Protein AF-A0A954ZVZ3-F1 (afdb_monomer)

Structure (mmCIF, N/CA/C/O backbone):
data_AF-A0A954ZVZ3-F1
#
_entry.id   AF-A0A954ZVZ3-F1
#
loop_
_atom_site.group_PDB
_atom_site.id
_atom_site.type_symbol
_atom_site.label_atom_id
_atom_site.labe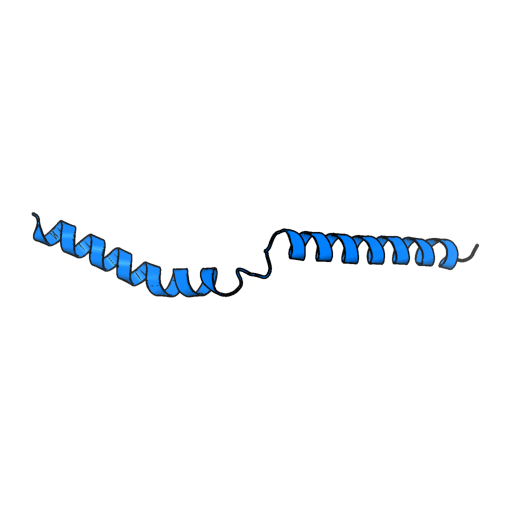l_alt_id
_atom_site.label_comp_id
_atom_site.label_asym_id
_atom_site.label_entity_id
_atom_site.label_seq_id
_atom_site.pdbx_PDB_ins_code
_atom_site.Cartn_x
_atom_site.Cartn_y
_atom_site.Cartn_z
_atom_site.occupancy
_atom_site.B_iso_or_equiv
_atom_site.auth_seq_id
_atom_site.auth_comp_id
_atom_site.auth_asym_id
_atom_site.auth_atom_id
_atom_site.pdbx_PDB_model_num
ATOM 1 N N . MET A 1 1 ? 13.577 -5.794 -28.821 1.00 71.75 1 MET A N 1
ATOM 2 C CA . MET A 1 1 ? 13.451 -4.932 -27.624 1.00 71.75 1 MET A CA 1
ATOM 3 C C . MET A 1 1 ? 13.109 -5.808 -26.433 1.00 71.75 1 MET A C 1
ATOM 5 O O . MET A 1 1 ? 12.214 -6.632 -26.562 1.00 71.75 1 MET A O 1
ATOM 9 N N . SER A 1 2 ? 13.860 -5.708 -25.334 1.00 89.62 2 SER A N 1
ATOM 10 C CA . SER A 1 2 ? 13.686 -6.59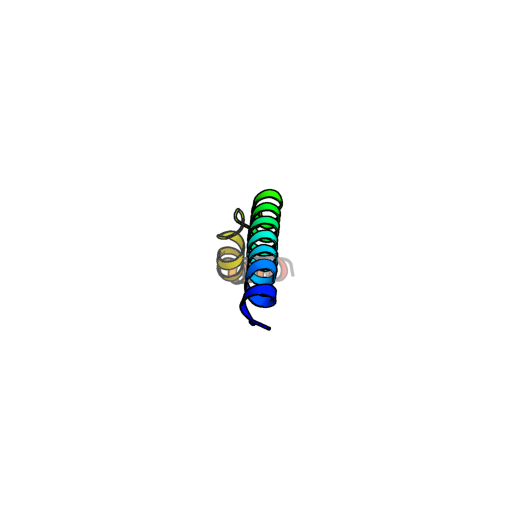4 -24.173 1.00 89.62 2 SER A CA 1
ATOM 11 C C . SER A 1 2 ? 12.526 -6.137 -23.287 1.00 89.62 2 SER A C 1
ATOM 13 O O . SER A 1 2 ? 12.446 -4.961 -22.936 1.00 89.62 2 SER A O 1
ATOM 15 N N . VAL A 1 3 ? 11.669 -7.078 -22.884 1.00 94.44 3 VAL A N 1
ATOM 16 C CA . VAL A 1 3 ? 10.539 -6.868 -21.957 1.00 94.44 3 VAL A CA 1
ATOM 17 C C . VAL A 1 3 ? 10.976 -6.322 -20.589 1.00 94.44 3 VAL A C 1
ATOM 19 O O . VAL A 1 3 ? 10.198 -5.664 -19.900 1.00 94.44 3 VAL A O 1
ATOM 22 N N . LEU A 1 4 ? 12.248 -6.524 -20.225 1.00 95.19 4 LEU A N 1
ATOM 23 C CA . LEU A 1 4 ? 12.846 -6.030 -18.981 1.00 95.19 4 LEU A CA 1
ATOM 24 C C . LEU A 1 4 ? 12.688 -4.514 -18.808 1.00 95.19 4 LEU A C 1
ATOM 26 O O . LEU A 1 4 ? 12.467 -4.052 -17.693 1.00 95.19 4 LEU A O 1
ATOM 30 N N . TRP A 1 5 ? 12.720 -3.750 -19.904 1.00 95.62 5 TRP A N 1
ATOM 31 C CA . TRP A 1 5 ? 12.560 -2.293 -19.862 1.00 95.62 5 TRP A CA 1
ATOM 32 C C . TRP A 1 5 ? 11.169 -1.834 -19.424 1.00 95.62 5 TRP A C 1
ATOM 34 O O . TRP A 1 5 ? 11.024 -0.702 -18.982 1.00 95.62 5 TRP A O 1
ATOM 44 N N . ILE A 1 6 ? 10.158 -2.697 -19.523 1.00 95.38 6 ILE A N 1
ATOM 45 C CA . ILE A 1 6 ? 8.790 -2.413 -19.073 1.00 95.38 6 ILE A CA 1
ATOM 46 C C . ILE A 1 6 ? 8.583 -2.961 -17.660 1.00 95.38 6 ILE A C 1
ATOM 48 O O . ILE A 1 6 ? 8.025 -2.285 -16.801 1.00 95.38 6 ILE A O 1
ATOM 52 N N . VAL A 1 7 ? 9.060 -4.181 -17.401 1.00 97.19 7 VAL A N 1
ATOM 53 C CA . VAL A 1 7 ? 8.811 -4.885 -16.135 1.00 97.19 7 VAL A CA 1
ATOM 54 C C . VAL A 1 7 ? 9.536 -4.229 -14.961 1.00 97.19 7 VAL A C 1
ATOM 56 O O . VAL A 1 7 ? 8.944 -4.090 -13.896 1.00 97.19 7 VAL A O 1
ATOM 59 N N . ILE A 1 8 ? 10.784 -3.787 -15.144 1.00 96.81 8 ILE A N 1
ATOM 60 C CA . ILE A 1 8 ? 11.571 -3.152 -14.076 1.00 96.81 8 ILE A CA 1
ATOM 61 C C . ILE A 1 8 ? 10.897 -1.871 -13.548 1.00 96.81 8 ILE A C 1
ATOM 63 O O . ILE A 1 8 ? 10.627 -1.808 -12.348 1.00 96.81 8 ILE A O 1
ATOM 67 N N . PRO A 1 9 ? 10.572 -0.858 -14.377 1.00 97.38 9 PRO A N 1
ATOM 68 C CA . PRO A 1 9 ? 9.916 0.350 -13.876 1.00 97.38 9 PRO A CA 1
ATOM 69 C C . PRO A 1 9 ? 8.518 0.062 -13.327 1.00 97.38 9 PRO A C 1
ATOM 71 O O . PRO A 1 9 ? 8.131 0.642 -12.316 1.00 97.38 9 PRO A O 1
ATOM 74 N N . LEU A 1 10 ? 7.780 -0.870 -13.934 1.00 97.75 10 LEU A N 1
ATOM 75 C CA . LEU A 1 10 ? 6.467 -1.269 -13.439 1.00 97.75 10 LEU A CA 1
ATOM 76 C C . LEU A 1 10 ? 6.551 -1.886 -12.032 1.00 97.75 10 LEU A C 1
ATOM 78 O O . LEU A 1 10 ? 5.738 -1.559 -11.171 1.00 97.75 10 LEU A O 1
ATOM 82 N N . ALA A 1 11 ? 7.565 -2.712 -11.763 1.00 98.00 11 ALA A N 1
ATOM 83 C CA . ALA A 1 11 ? 7.812 -3.263 -10.433 1.00 98.00 11 ALA A CA 1
ATOM 84 C C . ALA A 1 11 ? 8.122 -2.165 -9.401 1.00 98.00 11 ALA A C 1
ATOM 86 O O . ALA A 1 11 ? 7.591 -2.210 -8.293 1.00 98.00 11 ALA A O 1
ATOM 87 N N . PHE A 1 12 ? 8.912 -1.148 -9.767 1.00 98.38 12 PHE A N 1
ATOM 88 C CA . PHE A 1 12 ? 9.164 0.004 -8.893 1.00 98.38 12 PHE A CA 1
ATOM 89 C C . PHE A 1 12 ? 7.891 0.800 -8.589 1.00 98.38 12 PHE A C 1
ATOM 91 O O . PHE A 1 12 ? 7.698 1.216 -7.447 1.00 98.38 12 PHE A O 1
ATOM 98 N N . VAL A 1 13 ? 6.999 0.970 -9.570 1.00 98.50 13 VAL A N 1
ATOM 99 C CA . VAL A 1 13 ? 5.691 1.608 -9.355 1.00 98.50 13 VAL A CA 1
ATOM 100 C C . VAL A 1 13 ? 4.860 0.805 -8.358 1.00 98.50 13 VAL A C 1
ATOM 102 O O . VAL A 1 13 ? 4.377 1.371 -7.380 1.00 98.50 13 VAL A O 1
ATOM 105 N N . PHE A 1 14 ? 4.734 -0.511 -8.545 1.00 98.62 14 PHE A N 1
ATOM 106 C CA . PHE A 1 14 ? 3.985 -1.361 -7.614 1.00 98.62 14 PHE A CA 1
ATOM 107 C C . PHE A 1 14 ? 4.583 -1.364 -6.205 1.00 98.62 14 PHE A C 1
ATOM 109 O O . PHE A 1 14 ? 3.838 -1.258 -5.231 1.00 98.62 14 PHE A O 1
ATOM 116 N N . ALA A 1 15 ? 5.910 -1.422 -6.082 1.00 98.50 15 ALA A N 1
ATOM 117 C CA . ALA A 1 15 ? 6.588 -1.332 -4.792 1.00 98.50 15 ALA A CA 1
ATOM 118 C C . ALA A 1 15 ? 6.318 0.017 -4.102 1.00 98.50 15 ALA A C 1
ATOM 120 O O . ALA A 1 15 ? 5.980 0.050 -2.920 1.00 98.50 15 ALA A O 1
ATOM 121 N N . GLY A 1 16 ? 6.396 1.126 -4.844 1.00 98.62 16 GLY A N 1
ATOM 122 C CA . GLY A 1 16 ? 6.081 2.459 -4.328 1.00 98.62 16 GLY A CA 1
ATOM 123 C C . GLY A 1 16 ? 4.626 2.590 -3.874 1.00 98.62 16 GLY A C 1
ATOM 124 O O . GLY A 1 16 ? 4.368 3.116 -2.792 1.00 98.62 16 GLY A O 1
ATOM 125 N N . LEU A 1 17 ? 3.679 2.058 -4.653 1.00 98.62 17 LEU A N 1
ATOM 126 C CA . LEU A 1 17 ? 2.259 2.028 -4.292 1.00 98.62 17 LEU A CA 1
ATOM 127 C C . LEU A 1 17 ? 2.010 1.206 -3.026 1.00 98.62 17 LEU A C 1
ATOM 129 O O . LEU A 1 17 ? 1.259 1.647 -2.159 1.00 98.62 17 LEU A O 1
ATOM 133 N N . ALA A 1 18 ? 2.660 0.049 -2.890 1.00 98.00 18 ALA A N 1
ATOM 134 C CA . ALA A 1 18 ? 2.543 -0.789 -1.700 1.00 98.00 18 ALA A CA 1
ATOM 135 C C . ALA A 1 18 ? 3.041 -0.058 -0.444 1.00 98.00 18 ALA A C 1
ATOM 137 O O . ALA A 1 18 ? 2.350 -0.040 0.574 1.00 98.00 18 ALA A O 1
ATOM 138 N N . ILE A 1 19 ? 4.198 0.608 -0.528 1.00 98.19 19 ILE A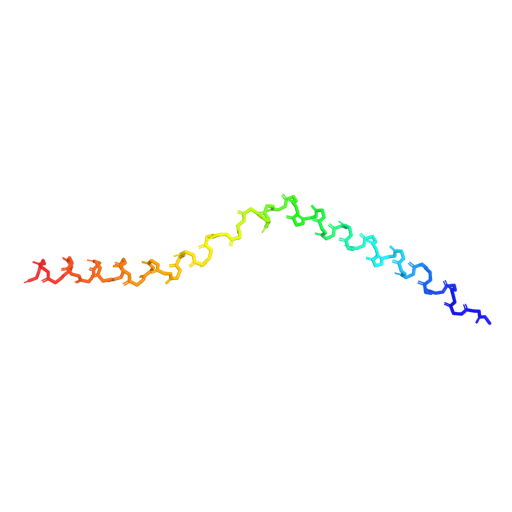 N 1
ATOM 139 C CA . ILE A 1 19 ? 4.743 1.406 0.579 1.00 98.19 19 ILE A CA 1
ATOM 140 C C . ILE A 1 19 ? 3.806 2.571 0.916 1.00 98.19 19 ILE A C 1
ATOM 142 O O . ILE A 1 19 ? 3.500 2.787 2.086 1.00 98.19 19 ILE A O 1
ATOM 146 N N . ALA A 1 20 ? 3.308 3.298 -0.087 1.00 97.81 20 ALA A N 1
ATOM 147 C CA . ALA A 1 20 ? 2.394 4.418 0.125 1.00 97.81 20 ALA A CA 1
ATOM 148 C C . ALA A 1 20 ? 1.079 3.975 0.790 1.00 97.81 20 ALA A C 1
ATOM 150 O O . ALA A 1 20 ? 0.630 4.608 1.746 1.00 97.81 20 ALA A O 1
ATOM 151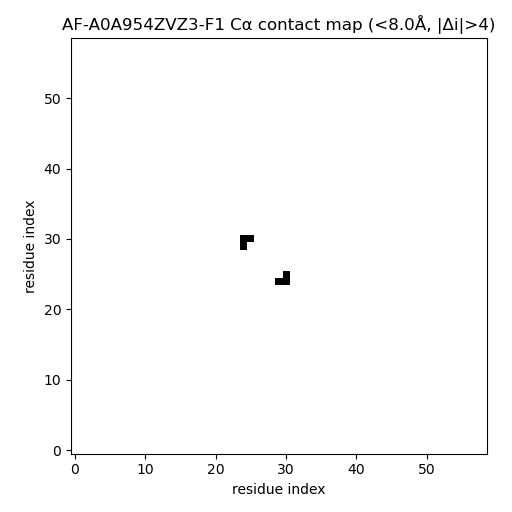 N N . ALA A 1 21 ? 0.495 2.864 0.334 1.00 96.81 21 ALA A N 1
ATOM 152 C CA . ALA A 1 21 ? -0.713 2.285 0.915 1.00 96.81 21 ALA A CA 1
ATOM 153 C C . ALA A 1 21 ? -0.488 1.817 2.361 1.00 96.81 21 ALA A C 1
ATOM 155 O O . ALA A 1 21 ? -1.321 2.070 3.235 1.00 96.81 21 ALA A O 1
ATOM 156 N N . PHE A 1 22 ? 0.658 1.191 2.639 1.00 95.38 22 PHE A N 1
ATOM 157 C CA . PHE A 1 22 ? 1.041 0.795 3.993 1.00 95.38 22 PHE A CA 1
ATOM 158 C C . PHE A 1 22 ? 1.166 2.013 4.917 1.00 95.38 22 PHE A C 1
ATOM 160 O O . PHE A 1 22 ? 0.558 2.053 5.984 1.00 95.38 22 PHE A O 1
ATOM 167 N N . MET A 1 23 ? 1.883 3.050 4.478 1.00 96.06 23 MET A N 1
ATOM 168 C CA . MET A 1 23 ? 2.080 4.275 5.256 1.00 96.06 23 MET A CA 1
ATOM 169 C C . MET A 1 23 ? 0.762 5.022 5.503 1.00 96.06 23 MET A C 1
ATOM 171 O O . MET A 1 23 ? 0.557 5.573 6.584 1.00 96.06 23 MET A O 1
ATOM 175 N N . TRP A 1 24 ? -0.152 5.008 4.527 1.00 94.88 24 TRP A N 1
ATOM 176 C CA . TRP A 1 24 ? -1.507 5.528 4.692 1.00 94.88 24 TRP A CA 1
ATOM 177 C C . TRP A 1 24 ? -2.270 4.759 5.774 1.00 94.88 24 TRP A C 1
ATOM 179 O O . TRP A 1 24 ? -2.769 5.388 6.702 1.00 94.88 24 TRP A O 1
ATOM 189 N N . THR A 1 25 ? -2.261 3.424 5.717 1.00 93.25 25 THR A N 1
ATOM 190 C CA . THR A 1 25 ? -2.929 2.539 6.690 1.00 93.25 25 THR A CA 1
ATOM 191 C C . THR A 1 25 ? -2.437 2.794 8.118 1.00 93.25 25 THR A C 1
ATOM 193 O O . THR A 1 25 ? -3.251 3.007 9.019 1.00 93.25 25 THR A O 1
ATOM 196 N N . VAL A 1 26 ? -1.111 2.866 8.305 1.00 92.81 26 VAL A N 1
ATOM 197 C CA . VAL A 1 26 ? -0.465 3.200 9.588 1.00 92.81 26 VAL A CA 1
ATOM 198 C C . VAL A 1 26 ? -0.942 4.562 10.094 1.00 92.81 26 VAL A C 1
ATOM 200 O O . VAL A 1 26 ? -1.355 4.689 11.241 1.00 92.81 26 VAL A O 1
ATOM 203 N N . ARG A 1 27 ? -0.926 5.591 9.238 1.00 91.12 27 ARG A N 1
ATOM 204 C CA . ARG A 1 27 ? -1.321 6.954 9.627 1.00 91.12 27 ARG A CA 1
ATOM 205 C C . ARG A 1 27 ? -2.813 7.074 9.941 1.00 91.12 27 ARG A C 1
ATOM 207 O O . ARG A 1 27 ? -3.194 7.936 10.725 1.00 91.12 27 ARG A O 1
ATOM 214 N N . THR A 1 28 ? -3.651 6.256 9.312 1.00 91.81 28 THR A N 1
ATOM 215 C CA . THR A 1 28 ? -5.098 6.234 9.561 1.00 91.81 28 THR A CA 1
ATOM 216 C C . THR A 1 28 ? -5.499 5.459 10.815 1.00 91.81 28 THR A C 1
ATOM 218 O O . THR A 1 28 ? -6.679 5.460 11.138 1.00 91.81 28 THR A O 1
ATOM 221 N N . GLY A 1 29 ? -4.562 4.803 11.511 1.00 83.62 29 GLY A N 1
ATOM 222 C CA . GLY A 1 29 ? -4.874 4.026 12.717 1.00 83.62 29 GLY A CA 1
ATOM 223 C C . GLY A 1 29 ? -5.692 2.759 12.444 1.00 83.62 29 GLY A C 1
ATOM 224 O O . GLY A 1 29 ? -6.228 2.163 13.366 1.00 83.62 29 GLY A O 1
ATOM 225 N N . GLN A 1 30 ? -5.778 2.306 11.186 1.00 82.62 30 GLN A N 1
ATOM 226 C CA . GLN A 1 30 ? -6.537 1.100 10.808 1.00 82.62 30 GLN A CA 1
ATOM 227 C C . GLN A 1 30 ? -5.992 -0.182 11.459 1.00 82.62 30 GLN A C 1
ATOM 229 O O . GLN A 1 30 ? -6.682 -1.194 11.498 1.00 82.62 30 GLN A O 1
ATOM 234 N N . MET A 1 31 ? -4.747 -0.156 11.941 1.00 78.62 31 MET A N 1
ATOM 235 C CA . MET A 1 31 ? -4.133 -1.279 12.658 1.00 78.62 31 MET A CA 1
ATOM 236 C C . MET A 1 31 ? -4.425 -1.273 14.163 1.00 78.62 31 MET A C 1
ATOM 238 O O . MET A 1 31 ? -4.121 -2.261 14.823 1.00 78.62 31 MET A O 1
ATOM 242 N N . ASP A 1 32 ? -5.008 -0.198 14.696 1.00 76.62 32 ASP A N 1
ATOM 243 C CA . ASP A 1 32 ? -5.317 -0.079 16.124 1.00 76.62 32 ASP A CA 1
ATOM 244 C C . ASP A 1 32 ? -6.667 -0.729 16.477 1.00 76.62 32 ASP A C 1
ATOM 246 O O . ASP A 1 32 ? -6.928 -1.018 17.642 1.00 76.62 32 ASP A O 1
ATOM 250 N N . ASP A 1 33 ? -7.517 -0.993 15.477 1.00 73.19 33 ASP A N 1
ATOM 251 C CA . ASP A 1 33 ? -8.861 -1.554 15.653 1.00 73.19 33 ASP A CA 1
ATOM 252 C C . ASP A 1 33 ? -8.982 -2.993 15.117 1.00 73.19 33 ASP A C 1
ATOM 254 O O . ASP A 1 33 ? -9.751 -3.291 14.201 1.00 73.19 33 ASP A O 1
ATOM 258 N N . LEU A 1 34 ? -8.180 -3.904 15.674 1.00 69.69 34 LEU A N 1
ATOM 259 C CA . LEU A 1 34 ? -8.257 -5.343 15.374 1.00 69.69 34 LEU A CA 1
ATOM 260 C C . LEU A 1 34 ? -9.152 -6.118 16.361 1.00 69.69 34 LEU A C 1
ATOM 262 O O . LEU A 1 34 ? -9.618 -7.209 16.033 1.00 69.69 34 LEU A O 1
ATOM 266 N N . ASP A 1 35 ? -9.432 -5.548 17.538 1.00 68.75 35 ASP A N 1
ATOM 267 C CA . ASP A 1 35 ? -10.081 -6.240 18.665 1.00 68.75 35 ASP A CA 1
ATOM 268 C C . ASP A 1 35 ? -11.570 -5.870 18.867 1.00 68.75 35 ASP A C 1
ATOM 270 O O . ASP A 1 35 ? -12.372 -6.668 19.372 1.00 68.75 35 ASP A O 1
ATOM 274 N N . THR A 1 36 ? -11.993 -4.671 18.457 1.00 65.38 36 THR A N 1
ATOM 275 C CA . THR A 1 36 ? -13.361 -4.164 18.682 1.00 65.38 36 THR A CA 1
ATOM 276 C C . THR A 1 36 ? -14.458 -4.872 17.869 1.00 65.38 36 THR A C 1
ATOM 278 O O . THR A 1 36 ? -15.533 -5.121 18.425 1.00 65.38 36 THR A O 1
ATOM 281 N N . PRO A 1 37 ? -14.275 -5.247 16.584 1.00 67.31 37 PRO A N 1
ATOM 282 C CA . PRO A 1 37 ? -15.385 -5.801 15.803 1.00 67.31 37 PRO A CA 1
ATOM 283 C C . PRO A 1 37 ? -15.829 -7.199 16.268 1.00 67.31 37 PRO A C 1
ATOM 285 O O . PRO A 1 37 ? -17.022 -7.500 16.237 1.00 67.31 37 PRO A O 1
ATOM 288 N N . ALA A 1 38 ? -14.905 -8.042 16.743 1.00 68.62 38 ALA A N 1
ATOM 289 C CA . ALA A 1 38 ? -15.222 -9.396 17.212 1.00 68.62 38 ALA A CA 1
ATOM 290 C C . ALA A 1 38 ? -15.843 -9.422 18.620 1.00 68.62 38 ALA A C 1
ATOM 292 O O . ALA A 1 38 ? -16.630 -10.312 18.934 1.00 68.62 38 ALA A O 1
ATOM 293 N N . SER A 1 39 ? -15.521 -8.448 19.472 1.00 69.38 39 SER A N 1
ATOM 294 C CA . SER A 1 39 ? -16.132 -8.336 20.801 1.00 69.38 39 SER A CA 1
ATOM 295 C C . SER A 1 39 ? -17.566 -7.802 20.725 1.00 69.38 39 SER A C 1
ATOM 297 O O . SER A 1 39 ? -18.438 -8.284 21.446 1.00 69.38 39 SER A O 1
ATOM 299 N N . ARG A 1 40 ? -17.857 -6.886 19.793 1.00 69.75 40 ARG A N 1
ATOM 300 C CA . ARG A 1 40 ? -19.199 -6.308 19.605 1.00 69.75 40 ARG A CA 1
ATOM 301 C C . ARG A 1 40 ? -20.270 -7.359 19.292 1.00 69.75 40 ARG A C 1
ATOM 303 O O . ARG A 1 40 ? -21.328 -7.326 19.908 1.00 69.75 40 ARG A O 1
ATOM 310 N N . ILE A 1 41 ? -19.977 -8.334 18.427 1.00 69.06 41 ILE A N 1
ATOM 311 C CA . ILE A 1 41 ? -20.954 -9.374 18.055 1.00 69.06 41 ILE A CA 1
ATOM 312 C C . ILE A 1 41 ? -21.262 -10.356 19.196 1.00 69.06 41 ILE A C 1
ATOM 314 O O . ILE A 1 41 ? -22.350 -10.921 19.239 1.00 69.06 41 ILE A O 1
ATOM 318 N N . LEU A 1 42 ? -20.322 -10.561 20.128 1.00 72.00 42 LEU A N 1
ATOM 319 C CA . LEU A 1 42 ? -20.511 -11.472 21.259 1.00 72.00 42 LEU A CA 1
ATOM 320 C C . LEU A 1 42 ? -21.380 -10.854 22.364 1.00 72.00 42 LEU A C 1
ATOM 322 O O . LEU A 1 42 ? -22.126 -11.573 23.023 1.00 72.00 42 LEU A O 1
ATOM 326 N N . PHE A 1 43 ? -21.291 -9.535 22.564 1.00 71.25 43 PHE A N 1
ATOM 327 C CA . PHE A 1 43 ? -22.005 -8.828 23.633 1.00 71.25 43 PHE A CA 1
ATOM 328 C C . PHE A 1 43 ? -23.314 -8.148 23.172 1.00 71.25 43 PHE A C 1
ATOM 330 O O . PHE A 1 43 ? -24.173 -7.868 24.007 1.00 71.25 43 PHE A O 1
ATOM 337 N N . GLU A 1 44 ? -23.532 -7.946 21.863 1.00 64.81 44 GLU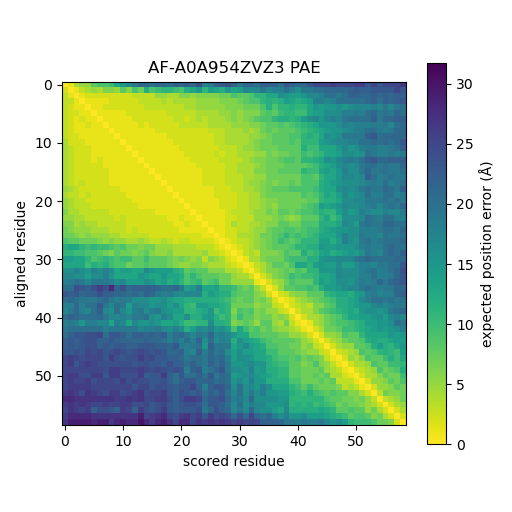 A N 1
ATOM 338 C CA . GLU A 1 44 ? -24.774 -7.356 21.313 1.00 64.81 44 GLU A CA 1
ATOM 339 C C . GLU A 1 44 ? -26.047 -8.169 21.649 1.00 64.81 44 GLU A C 1
ATOM 341 O O . GLU A 1 44 ? -27.132 -7.598 21.826 1.00 64.81 44 GLU A O 1
ATOM 346 N N . ASP A 1 45 ? -25.930 -9.492 21.800 1.00 64.69 45 ASP A N 1
ATOM 347 C CA . ASP A 1 45 ? -27.056 -10.380 22.122 1.00 64.69 45 ASP A CA 1
ATOM 348 C C . ASP A 1 45 ? -27.566 -10.228 23.568 1.00 64.69 45 ASP A C 1
ATOM 350 O O . ASP A 1 45 ? -28.74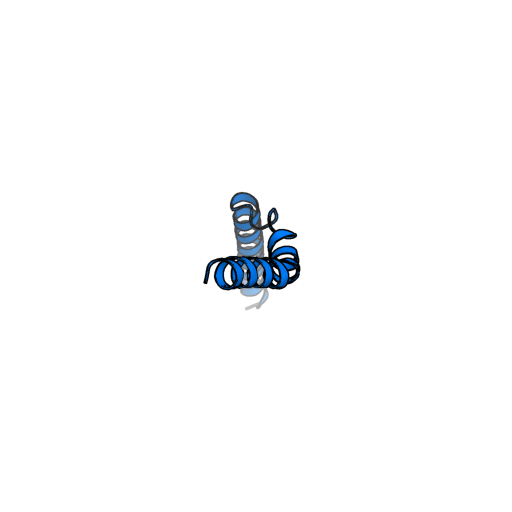9 -10.485 23.840 1.00 64.69 45 ASP A O 1
ATOM 354 N N . ASP A 1 46 ? -26.710 -9.797 24.497 1.00 64.94 46 ASP A N 1
ATOM 355 C CA . ASP A 1 46 ? -27.054 -9.661 25.917 1.00 64.94 46 ASP A CA 1
ATOM 356 C C . ASP A 1 46 ? -27.676 -8.293 26.231 1.00 64.94 46 ASP A C 1
ATOM 358 O O . ASP A 1 46 ? -28.697 -8.224 26.932 1.00 64.94 46 ASP A O 1
ATOM 362 N N . ASP A 1 47 ? -27.173 -7.219 25.618 1.00 65.62 47 ASP A N 1
ATOM 363 C CA . ASP A 1 47 ? -27.737 -5.869 25.762 1.00 65.62 47 ASP A CA 1
ATOM 364 C C . ASP A 1 47 ? -29.165 -5.786 25.200 1.00 65.62 47 ASP A C 1
ATOM 366 O O . ASP A 1 47 ? -30.072 -5.196 25.805 1.00 65.62 47 ASP A O 1
ATOM 370 N N . THR A 1 48 ? -29.417 -6.476 24.083 1.00 64.12 48 THR A N 1
ATOM 371 C CA . THR A 1 48 ? -30.747 -6.540 23.459 1.00 64.12 48 THR A CA 1
ATOM 372 C C . THR A 1 48 ? -31.764 -7.263 24.355 1.00 64.12 48 THR A C 1
ATOM 374 O O . THR A 1 48 ? -32.950 -6.911 24.388 1.00 64.12 48 THR A O 1
ATOM 377 N N . LYS A 1 49 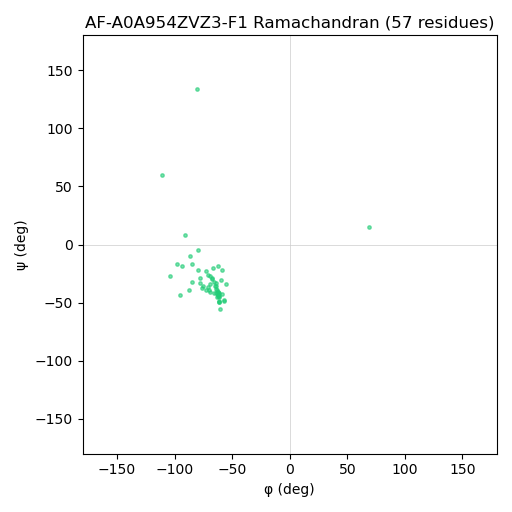? -31.324 -8.253 25.145 1.00 63.78 49 LYS A N 1
ATOM 378 C CA . LYS A 1 49 ? -32.182 -8.966 26.108 1.00 63.78 49 LYS A CA 1
ATOM 379 C C . LYS A 1 49 ? -32.460 -8.131 27.357 1.00 63.78 49 LYS A C 1
ATOM 381 O O . LYS A 1 49 ? -33.589 -8.170 27.854 1.00 63.78 49 LYS A O 1
ATOM 386 N N . ALA A 1 50 ? -31.489 -7.362 27.847 1.00 63.00 50 ALA A N 1
ATOM 387 C CA . ALA A 1 50 ? -31.662 -6.480 29.003 1.00 63.00 50 ALA A CA 1
ATOM 388 C C . ALA A 1 50 ? -32.660 -5.337 28.724 1.00 63.00 50 ALA A C 1
ATOM 390 O O . ALA A 1 50 ? -33.546 -5.070 29.545 1.00 63.00 50 ALA A O 1
ATOM 391 N N . ALA A 1 51 ? -32.599 -4.734 27.530 1.00 65.50 51 ALA A N 1
ATOM 392 C CA . ALA A 1 51 ? -33.542 -3.700 27.087 1.00 65.50 51 ALA A CA 1
ATOM 393 C C . ALA A 1 51 ? -34.987 -4.225 26.946 1.00 65.50 51 ALA A C 1
ATOM 395 O O . ALA A 1 51 ? -35.959 -3.517 27.230 1.00 65.50 51 ALA A O 1
ATOM 396 N N . LYS A 1 52 ? -35.148 -5.498 26.559 1.00 62.16 52 LYS A N 1
ATOM 397 C CA . LYS A 1 52 ? -36.467 -6.139 26.451 1.00 62.16 52 LYS A CA 1
ATOM 398 C C . LYS A 1 52 ? -37.121 -6.407 27.809 1.00 62.16 52 LYS A C 1
ATOM 400 O O . LYS A 1 52 ? 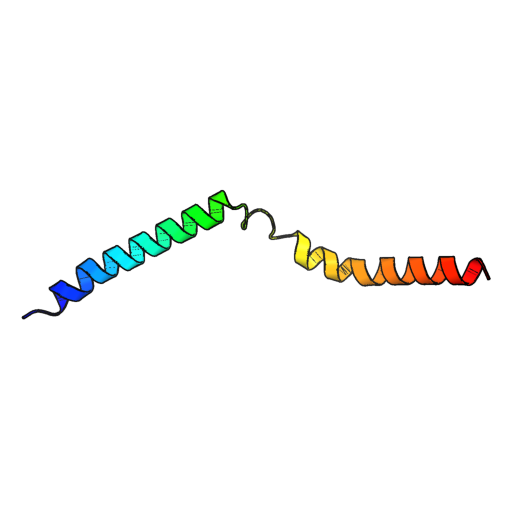-38.337 -6.274 27.922 1.00 62.16 52 LYS A O 1
ATOM 405 N N . ARG A 1 53 ? -36.345 -6.768 28.840 1.00 62.72 53 ARG A N 1
ATOM 406 C CA . ARG A 1 53 ? -36.882 -7.065 30.185 1.00 62.72 53 ARG A CA 1
ATOM 407 C C . ARG A 1 53 ? -37.336 -5.812 30.933 1.00 62.72 53 ARG A C 1
ATOM 409 O O . ARG A 1 53 ? -38.393 -5.826 31.550 1.00 62.72 53 ARG A O 1
ATOM 416 N N . THR A 1 54 ? -36.595 -4.714 30.819 1.00 62.19 54 THR A N 1
ATOM 417 C CA . THR A 1 54 ? -36.941 -3.432 31.464 1.00 62.19 54 THR A CA 1
ATOM 418 C C . THR A 1 54 ? -38.204 -2.787 30.888 1.00 62.19 54 THR A C 1
ATOM 420 O O . THR A 1 54 ? -38.933 -2.116 31.615 1.00 62.19 54 THR A O 1
ATOM 423 N N . SER A 1 55 ? -38.516 -3.032 29.611 1.00 61.97 55 SER A N 1
ATOM 424 C CA . SER A 1 55 ? -39.771 -2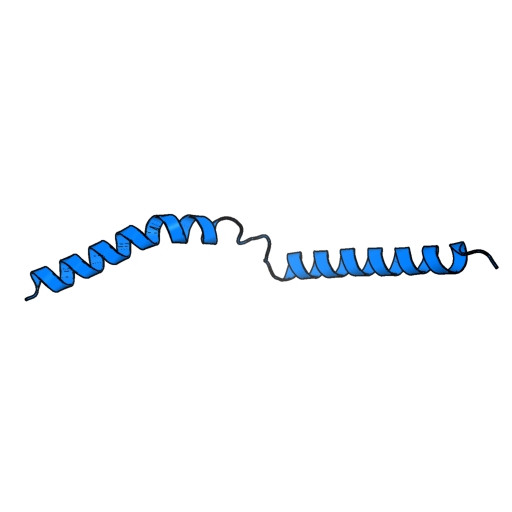.573 28.993 1.00 61.97 55 SER A CA 1
ATOM 425 C C . SER A 1 55 ? -40.985 -3.452 29.325 1.00 61.97 55 SER A C 1
ATOM 427 O O . SER A 1 55 ? -42.113 -2.978 29.225 1.00 61.97 55 SER A O 1
ATOM 429 N N . ALA A 1 56 ? -40.774 -4.714 29.715 1.00 60.81 56 ALA A N 1
ATOM 430 C CA . ALA A 1 56 ? -41.846 -5.634 30.101 1.00 60.81 56 ALA A CA 1
ATOM 431 C C . ALA A 1 56 ? -42.260 -5.485 31.576 1.00 60.81 56 ALA A C 1
ATOM 433 O O . ALA A 1 56 ? -43.432 -5.641 31.882 1.00 60.81 56 ALA A O 1
ATOM 434 N N . GLU A 1 57 ? -41.325 -5.129 32.463 1.00 62.09 57 GLU A N 1
ATOM 435 C CA . GLU A 1 57 ? -41.585 -4.893 33.898 1.00 62.09 57 GLU A CA 1
ATOM 436 C C . GLU A 1 57 ? -42.343 -3.573 34.159 1.00 62.09 57 GLU A C 1
ATOM 438 O O . GLU A 1 57 ? -42.993 -3.398 35.185 1.00 62.09 57 GLU A O 1
ATOM 443 N N . LYS A 1 58 ? -42.263 -2.610 33.230 1.00 57.62 58 LYS A N 1
ATOM 444 C CA . LYS A 1 58 ? -42.879 -1.278 33.376 1.00 57.62 58 LYS A CA 1
ATOM 445 C C . LYS A 1 58 ? -44.314 -1.192 32.822 1.00 57.62 58 LYS A C 1
ATOM 447 O O . LYS A 1 58 ? -44.841 -0.086 32.700 1.00 57.62 58 LYS A O 1
ATOM 452 N N . LYS A 1 59 ? -44.926 -2.314 32.438 1.00 47.72 59 LYS A N 1
ATOM 453 C CA . LYS A 1 59 ? -46.252 -2.381 31.806 1.00 47.72 59 LYS A CA 1
ATOM 454 C C . LYS A 1 59 ? -47.207 -3.220 32.638 1.00 47.72 59 LYS A C 1
ATOM 456 O O . LYS A 1 59 ? -48.391 -2.823 32.688 1.00 47.72 59 LYS A O 1
#

pLDDT: mean 80.44, std 15.36, range [47.72, 98.62]

Mean predicted aligned error: 11.44 Å

Radius of gyration: 25.09 Å; Cα contacts (8 Å, |Δi|>4): 3; chains: 1; bounding box: 60×18×62 Å

Solvent-accessible surface area (backbone atoms only — not comparable to full-atom values): 3607 Å² total; per-residue (Å²): 136,71,67,61,76,55,52,55,60,51,50,52,51,54,52,51,50,52,53,51,52,50,53,49,40,63,74,70,46,64,78,76,65,78,64,60,70,70,52,48,69,71,51,52,67,56,56,58,52,53,59,53,51,60,61,59,76,75,109

Secondary structure (DSSP, 8-state):
--THHHHHHHHHHHHHHHHHHHHHHHHTTTTS-SSHHHHHHHHHHHHHHHHHHHHHHT-

Sequence (59 aa):
MSVLWIVIPLAFVFAGLAIAAFMWTVRTGQMDDLDTPASRILFEDDDTKAAKRTSAEKK

Foldseek 3Di:
DDPCVVVVVVVVVVVVVVVVVVVVCVVVCVVVPPPPPVVCVVCVVVVVVVVVVVVVVVD